Protein AF-A0A3N5JKC8-F1 (afdb_monomer_lite)

Foldseek 3Di:
DDDDDDPPDPVVNVVVLVVVCVVVVHDSVVSVVVVVCVVVVVCVVPPPPPPDCPCVVVPPPDD

pLDDT: mean 80.14, std 12.13, range [48.72, 91.31]

Sequence (63 aa):
MSAITVRNLPPELARLIRQKAKREKVSLNRVVIGLLEEATGLGKNAKAEACHHDLDHLAGVWS

Structure (mmCIF, N/CA/C/O backbone):
data_AF-A0A3N5JKC8-F1
#
_entry.id   AF-A0A3N5JKC8-F1
#
loop_
_atom_site.group_PDB
_atom_site.id
_atom_site.type_symbol
_atom_site.label_atom_id
_atom_site.label_alt_id
_atom_site.label_comp_id
_atom_site.label_asym_id
_atom_site.label_entity_id
_atom_site.label_seq_id
_atom_site.pdbx_PDB_ins_code
_atom_site.Cartn_x
_atom_site.Cartn_y
_atom_site.Cartn_z
_atom_site.occupancy
_atom_site.B_iso_or_equiv
_atom_site.auth_seq_id
_atom_site.auth_comp_id
_atom_site.auth_asym_id
_atom_site.auth_atom_id
_atom_site.pdbx_PDB_model_num
ATOM 1 N N . MET A 1 1 ? -4.085 18.352 -0.531 1.00 55.00 1 MET A N 1
ATOM 2 C CA . MET A 1 1 ? -4.896 17.115 -0.601 1.00 55.00 1 MET A CA 1
ATOM 3 C C . MET A 1 1 ? -5.832 17.081 0.592 1.00 55.00 1 MET A C 1
ATOM 5 O O . MET A 1 1 ? -5.373 17.332 1.700 1.00 55.00 1 MET A O 1
ATOM 9 N N . SER A 1 2 ? -7.116 16.803 0.378 1.00 77.94 2 SER A N 1
ATOM 10 C CA . SER A 1 2 ? -8.064 16.542 1.465 1.00 77.94 2 SER A CA 1
ATOM 11 C C . 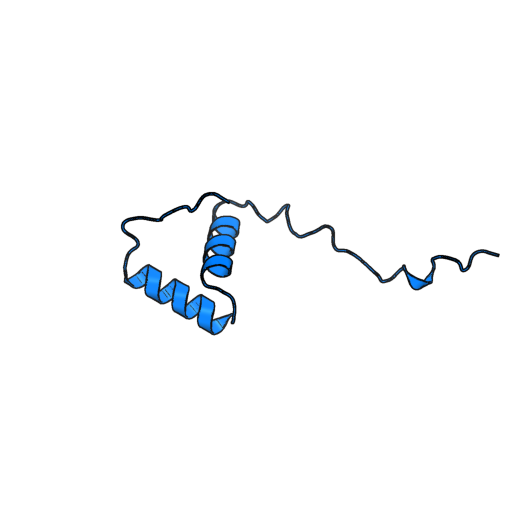SER A 1 2 ? -7.781 15.173 2.083 1.00 77.94 2 SER A C 1
ATOM 13 O O . SER A 1 2 ? -7.605 14.193 1.358 1.00 77.94 2 SER A O 1
ATOM 15 N N . ALA A 1 3 ? -7.741 15.090 3.411 1.00 81.31 3 ALA A N 1
ATOM 16 C CA . ALA A 1 3 ? -7.659 13.810 4.101 1.00 81.31 3 ALA A CA 1
ATOM 17 C C . ALA A 1 3 ? -9.010 13.085 4.002 1.00 81.31 3 ALA A C 1
ATOM 19 O O . ALA A 1 3 ? -10.043 13.645 4.368 1.00 81.31 3 ALA A O 1
ATOM 20 N N . ILE A 1 4 ? -9.000 11.845 3.512 1.00 81.50 4 ILE A N 1
ATOM 21 C CA . ILE A 1 4 ? -10.176 10.970 3.506 1.00 81.50 4 ILE A CA 1
ATOM 22 C C .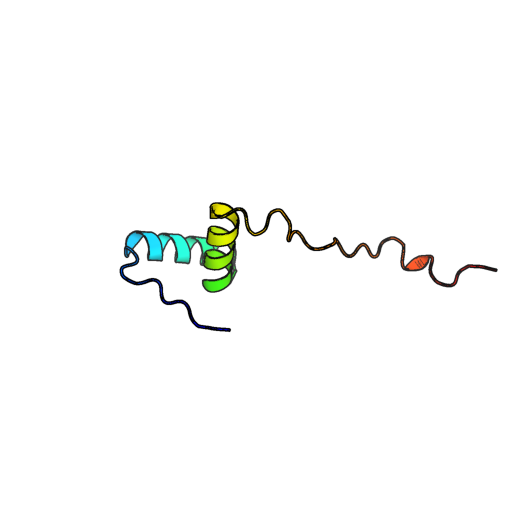 ILE A 1 4 ? -10.022 9.985 4.663 1.00 81.50 4 ILE A C 1
ATOM 24 O O . ILE A 1 4 ? -9.097 9.174 4.680 1.00 81.50 4 ILE A O 1
ATOM 28 N N . THR A 1 5 ? -10.930 10.053 5.636 1.00 85.75 5 THR A N 1
ATOM 29 C CA . THR A 1 5 ? -10.948 9.136 6.781 1.00 85.75 5 THR A CA 1
ATOM 30 C C . THR A 1 5 ? -11.943 8.014 6.522 1.00 85.75 5 THR A C 1
ATOM 32 O O . THR A 1 5 ? -13.153 8.234 6.552 1.00 85.75 5 THR A O 1
ATOM 35 N N . VAL A 1 6 ? -11.442 6.797 6.320 1.00 83.69 6 VAL A N 1
ATOM 36 C CA . VAL A 1 6 ? -12.280 5.594 6.249 1.00 83.69 6 VAL A CA 1
ATOM 37 C C . VAL A 1 6 ? -12.675 5.196 7.670 1.00 83.69 6 VAL A C 1
ATOM 39 O O . VAL A 1 6 ? -11.843 4.745 8.458 1.00 83.69 6 VAL A O 1
ATOM 42 N N . ARG A 1 7 ? -13.943 5.414 8.024 1.00 86.69 7 ARG A N 1
ATOM 43 C CA . ARG A 1 7 ? -14.493 5.061 9.340 1.00 86.69 7 ARG A CA 1
ATOM 44 C C . ARG A 1 7 ? -14.908 3.591 9.366 1.00 86.69 7 ARG A C 1
ATOM 46 O O . ARG A 1 7 ? -15.219 3.019 8.327 1.00 86.69 7 ARG A O 1
ATOM 53 N N . ASN A 1 8 ? -14.907 2.994 10.558 1.00 87.69 8 ASN A N 1
ATOM 54 C CA . ASN A 1 8 ? -15.347 1.612 10.786 1.00 87.69 8 ASN A CA 1
ATOM 55 C C . ASN A 1 8 ? -14.599 0.559 9.946 1.00 87.69 8 ASN A C 1
ATOM 57 O O . ASN A 1 8 ? -15.170 -0.468 9.591 1.00 87.69 8 ASN A O 1
ATOM 61 N N . LEU A 1 9 ? -13.313 0.786 9.650 1.00 84.94 9 LEU A N 1
ATOM 62 C CA . LEU A 1 9 ? -12.493 -0.213 8.970 1.00 84.94 9 LEU A CA 1
ATOM 63 C C . LEU A 1 9 ? -12.360 -1.464 9.861 1.00 84.94 9 LEU A C 1
ATOM 65 O O . LEU A 1 9 ? -11.851 -1.341 10.981 1.00 84.94 9 LEU A O 1
ATOM 69 N N . PRO A 1 10 ? -12.767 -2.658 9.390 1.00 90.25 10 PRO A N 1
ATOM 70 C CA . PRO A 1 10 ? -12.625 -3.880 10.168 1.00 90.25 10 PRO A CA 1
ATOM 71 C C . PRO A 1 10 ? -11.161 -4.105 10.578 1.00 90.25 10 PRO A C 1
ATOM 73 O O . PRO A 1 10 ? -10.257 -3.938 9.749 1.00 90.25 10 PRO A O 1
ATOM 76 N N . PRO A 1 11 ? -10.886 -4.508 11.832 1.00 87.19 11 PRO A N 1
ATOM 77 C CA . PRO A 1 11 ? -9.518 -4.664 12.326 1.00 87.19 11 PRO A CA 1
ATOM 78 C C . PRO A 1 11 ? -8.739 -5.740 11.558 1.00 87.19 11 PRO A C 1
ATOM 80 O O . PRO A 1 11 ? -7.527 -5.622 11.377 1.00 87.19 11 PRO A O 1
ATOM 83 N N . GLU A 1 12 ? -9.430 -6.762 11.055 1.00 89.62 12 GLU A N 1
ATOM 84 C CA . GLU A 1 12 ? -8.848 -7.796 10.196 1.00 89.62 12 GLU A CA 1
ATOM 85 C C . GLU A 1 12 ? -8.377 -7.225 8.857 1.00 89.62 12 GLU A C 1
ATOM 87 O O . GLU A 1 12 ? -7.241 -7.463 8.445 1.00 89.62 12 GLU A O 1
ATOM 92 N N . LEU A 1 13 ? -9.196 -6.381 8.225 1.00 86.31 13 LEU A N 1
ATOM 93 C CA . LEU A 1 13 ? -8.839 -5.719 6.974 1.00 86.31 13 LEU A CA 1
ATOM 94 C C . LEU A 1 13 ? -7.650 -4.768 7.173 1.00 86.31 13 LEU A C 1
ATOM 96 O O . LEU A 1 13 ? -6.713 -4.766 6.377 1.00 86.31 13 LEU A O 1
ATOM 100 N N . ALA A 1 14 ? -7.617 -4.028 8.286 1.00 87.00 14 ALA A N 1
ATOM 101 C CA . ALA A 1 14 ? -6.477 -3.182 8.635 1.00 87.00 14 ALA A CA 1
ATOM 102 C C . ALA A 1 14 ? -5.170 -3.985 8.802 1.00 87.00 14 ALA A C 1
ATOM 104 O O . ALA A 1 14 ? -4.101 -3.519 8.396 1.00 87.00 14 ALA A O 1
ATOM 105 N N . ARG A 1 15 ? -5.238 -5.196 9.376 1.00 90.62 15 ARG A N 1
ATOM 106 C CA . ARG A 1 15 ? -4.082 -6.103 9.488 1.00 90.62 15 ARG A CA 1
ATOM 107 C C . ARG A 1 15 ? -3.614 -6.590 8.120 1.00 90.62 15 ARG A C 1
ATOM 109 O O . ARG A 1 15 ? -2.417 -6.512 7.849 1.00 90.62 15 ARG A O 1
ATOM 116 N N . LEU A 1 16 ? -4.533 -7.019 7.255 1.00 89.88 16 LEU A N 1
ATOM 117 C CA . LEU A 1 16 ? -4.206 -7.483 5.902 1.00 89.88 16 LEU A CA 1
ATOM 118 C C . LEU A 1 16 ? -3.536 -6.383 5.067 1.00 89.88 16 LEU A C 1
ATOM 120 O O . LEU A 1 16 ? -2.500 -6.627 4.449 1.00 89.88 16 LEU A O 1
ATOM 124 N N . ILE A 1 17 ? -4.054 -5.151 5.113 1.00 88.25 17 ILE A N 1
ATOM 125 C CA . ILE A 1 17 ? -3.465 -4.010 4.392 1.00 88.25 17 ILE A CA 1
ATOM 126 C C . ILE A 1 17 ? -2.054 -3.706 4.921 1.00 88.25 17 ILE A C 1
ATOM 128 O O . ILE A 1 17 ? -1.127 -3.508 4.136 1.00 88.25 17 ILE A O 1
ATOM 132 N N . ARG A 1 18 ? -1.846 -3.723 6.246 1.00 87.44 18 ARG A N 1
ATOM 133 C CA . ARG A 1 18 ? -0.510 -3.528 6.845 1.00 87.44 18 ARG A CA 1
ATOM 134 C C . ARG A 1 18 ? 0.465 -4.637 6.454 1.00 87.44 18 ARG A C 1
ATOM 136 O O . ARG A 1 18 ? 1.635 -4.357 6.200 1.00 87.44 18 ARG A O 1
ATOM 143 N N . GLN A 1 19 ? 0.001 -5.882 6.398 1.00 91.31 19 GLN A N 1
ATOM 144 C CA . GLN A 1 19 ? 0.820 -7.012 5.970 1.00 91.31 19 GLN A CA 1
ATOM 145 C C . GLN A 1 19 ? 1.212 -6.885 4.493 1.00 91.31 19 GLN A C 1
ATOM 147 O O . GLN A 1 19 ? 2.382 -7.088 4.165 1.00 91.31 19 GLN A O 1
ATOM 152 N N . LYS A 1 20 ? 0.275 -6.476 3.626 1.00 87.44 20 LYS A N 1
ATOM 153 C CA . LYS A 1 20 ? 0.539 -6.181 2.211 1.00 87.44 20 LYS A CA 1
ATOM 154 C C . LYS A 1 20 ? 1.575 -5.061 2.065 1.00 87.44 20 LYS A C 1
ATOM 156 O O . LYS A 1 20 ? 2.580 -5.257 1.391 1.00 87.44 20 LYS A O 1
ATOM 161 N N . ALA A 1 21 ? 1.426 -3.965 2.811 1.00 90.25 21 ALA A N 1
ATOM 162 C CA . ALA A 1 21 ? 2.398 -2.867 2.836 1.00 90.25 21 ALA A CA 1
ATOM 163 C C . ALA A 1 21 ? 3.803 -3.315 3.270 1.00 90.25 21 ALA A C 1
ATOM 165 O O . ALA A 1 21 ? 4.795 -2.954 2.639 1.00 90.25 21 ALA A O 1
ATOM 166 N N . LYS A 1 22 ? 3.899 -4.162 4.304 1.00 89.31 22 LYS A N 1
ATOM 167 C CA . LYS A 1 22 ? 5.183 -4.719 4.757 1.00 89.31 22 LYS A CA 1
ATOM 168 C C . LYS A 1 22 ? 5.814 -5.640 3.708 1.00 89.31 22 LYS A C 1
ATOM 170 O O . LYS A 1 22 ? 7.028 -5.601 3.527 1.00 89.31 22 LYS A O 1
ATOM 175 N N . ARG A 1 23 ? 5.004 -6.460 3.030 1.00 89.50 23 ARG A N 1
ATOM 176 C CA . ARG A 1 23 ? 5.460 -7.388 1.984 1.00 89.50 23 ARG A CA 1
ATOM 177 C C . ARG A 1 23 ? 5.983 -6.644 0.757 1.00 89.50 23 ARG A C 1
ATOM 179 O O . ARG A 1 23 ? 7.027 -7.008 0.231 1.00 89.50 23 ARG A O 1
ATOM 186 N N . GLU A 1 24 ? 5.277 -5.603 0.337 1.00 84.75 24 GLU A N 1
ATOM 187 C CA . GLU A 1 24 ? 5.597 -4.817 -0.859 1.00 84.75 24 GLU A CA 1
ATOM 188 C C . GLU A 1 24 ? 6.586 -3.668 -0.582 1.00 84.75 24 GLU A C 1
ATOM 190 O O . GLU A 1 24 ? 7.016 -2.994 -1.511 1.00 84.75 24 GLU A O 1
ATOM 195 N N . LYS A 1 25 ? 6.987 -3.458 0.685 1.00 87.50 25 LYS A N 1
ATOM 196 C CA . LYS A 1 25 ? 7.892 -2.379 1.138 1.00 87.50 25 LYS A CA 1
ATOM 197 C C . LYS A 1 25 ? 7.441 -0.975 0.709 1.00 87.50 25 LYS A C 1
ATOM 199 O O . LYS A 1 25 ? 8.260 -0.090 0.475 1.00 87.50 25 LYS A O 1
ATOM 204 N N . VAL A 1 26 ? 6.133 -0.757 0.642 1.00 87.94 26 VAL A N 1
ATOM 205 C CA . VAL A 1 26 ? 5.521 0.527 0.280 1.00 87.94 26 VAL A CA 1
ATOM 206 C C . VAL A 1 26 ? 4.748 1.111 1.459 1.00 87.94 26 VAL A C 1
ATOM 208 O O . VAL A 1 26 ? 4.387 0.411 2.406 1.00 87.94 26 VAL A O 1
ATOM 211 N N . SER A 1 27 ? 4.494 2.420 1.421 1.00 86.88 27 SER A N 1
ATOM 212 C CA . SER A 1 27 ? 3.718 3.081 2.470 1.00 86.88 27 SER A CA 1
ATOM 213 C C . SER A 1 27 ? 2.276 2.566 2.497 1.00 86.88 27 SER A C 1
ATOM 215 O O . SER A 1 27 ? 1.701 2.205 1.470 1.00 86.88 27 SER A O 1
ATOM 217 N N . LEU A 1 28 ? 1.662 2.581 3.682 1.00 85.44 28 LEU A N 1
ATOM 218 C CA . LEU A 1 28 ? 0.272 2.149 3.854 1.00 85.44 28 LEU A CA 1
ATOM 219 C C . LEU A 1 28 ? -0.679 2.917 2.924 1.00 85.44 28 LEU A C 1
ATOM 221 O O . LEU A 1 28 ? -1.568 2.325 2.324 1.00 85.44 28 LEU A O 1
ATOM 225 N N . ASN A 1 29 ? -0.445 4.222 2.762 1.00 86.88 29 ASN A N 1
ATOM 226 C CA . ASN A 1 29 ? -1.233 5.065 1.871 1.00 86.88 29 ASN A CA 1
ATOM 227 C C . ASN A 1 29 ? -1.104 4.625 0.403 1.00 86.88 29 ASN A C 1
ATOM 229 O O . ASN A 1 29 ? -2.106 4.531 -0.291 1.00 86.88 29 ASN A O 1
ATOM 233 N N . ARG A 1 30 ? 0.109 4.281 -0.055 1.00 84.62 30 ARG A N 1
ATOM 234 C CA . ARG A 1 30 ? 0.354 3.789 -1.422 1.00 84.62 30 ARG A CA 1
ATOM 235 C C . ARG A 1 30 ? -0.427 2.504 -1.706 1.00 84.62 30 ARG A C 1
ATOM 237 O O . ARG A 1 30 ? -1.015 2.388 -2.771 1.00 84.62 30 ARG A O 1
ATOM 244 N N . VAL A 1 31 ? -0.472 1.576 -0.746 1.00 87.62 31 VAL A N 1
ATOM 245 C CA . VAL A 1 31 ? -1.248 0.330 -0.878 1.00 87.62 31 VAL A CA 1
ATOM 246 C C . VAL A 1 31 ? -2.743 0.607 -0.907 1.00 87.62 31 VAL A C 1
ATOM 248 O O . VAL A 1 31 ? -3.446 0.031 -1.727 1.00 87.62 31 VAL A O 1
ATOM 251 N N . VAL A 1 32 ? -3.239 1.476 -0.023 1.00 88.00 32 VAL A N 1
ATOM 252 C CA . VAL A 1 32 ? -4.667 1.824 0.021 1.00 88.00 32 VAL A CA 1
ATOM 253 C C . VAL A 1 32 ? -5.093 2.503 -1.276 1.00 88.00 32 VAL A C 1
ATOM 255 O O . VAL A 1 32 ? -6.109 2.120 -1.842 1.00 88.00 32 VAL A O 1
ATOM 258 N N . ILE A 1 33 ? -4.300 3.451 -1.776 1.00 85.19 33 ILE A N 1
ATOM 259 C CA . ILE A 1 33 ? -4.545 4.101 -3.065 1.00 85.19 33 ILE A CA 1
ATOM 260 C C . ILE A 1 33 ? -4.529 3.060 -4.186 1.00 85.19 33 ILE A C 1
ATOM 262 O O . ILE A 1 33 ? -5.513 2.968 -4.901 1.00 85.19 33 ILE A O 1
ATOM 266 N N . GLY A 1 34 ? -3.503 2.207 -4.275 1.00 84.00 34 GLY A N 1
ATOM 267 C CA . GLY A 1 34 ? -3.429 1.170 -5.311 1.00 84.00 34 GLY A CA 1
ATOM 268 C C . GLY A 1 34 ? -4.608 0.189 -5.281 1.00 84.00 34 GLY A C 1
ATOM 269 O O . GLY A 1 34 ? -5.150 -0.155 -6.323 1.00 84.00 34 GLY A O 1
ATOM 270 N N . LEU A 1 35 ? -5.074 -0.209 -4.093 1.00 85.50 35 LEU A N 1
ATOM 271 C CA . LEU A 1 35 ? -6.271 -1.047 -3.945 1.00 85.50 35 LEU A CA 1
ATOM 272 C C . LEU A 1 35 ? -7.547 -0.326 -4.401 1.00 85.50 35 LEU A C 1
ATOM 274 O O . LEU A 1 35 ? -8.424 -0.950 -4.995 1.00 85.50 35 LEU A O 1
ATOM 278 N N . LEU A 1 36 ? -7.668 0.975 -4.123 1.00 85.19 36 LEU A N 1
ATOM 279 C CA . LEU A 1 36 ? -8.796 1.786 -4.588 1.00 85.19 36 LEU A CA 1
ATOM 280 C C . LEU A 1 36 ? -8.742 1.996 -6.104 1.00 85.19 36 LEU A C 1
ATOM 282 O O . LEU A 1 36 ? -9.772 1.910 -6.765 1.00 85.19 36 LEU A O 1
ATOM 286 N N . GLU A 1 37 ? -7.556 2.221 -6.659 1.00 84.56 37 GLU A N 1
ATOM 287 C CA . GLU A 1 37 ? -7.297 2.345 -8.094 1.00 84.56 37 GLU A CA 1
ATOM 288 C C . GLU A 1 37 ? -7.647 1.047 -8.842 1.00 84.56 37 GLU A C 1
ATOM 290 O O . GLU A 1 37 ? -8.365 1.066 -9.844 1.00 84.56 37 GLU A O 1
ATOM 295 N N . GLU A 1 38 ? -7.234 -0.105 -8.305 1.00 83.00 38 GLU A N 1
ATOM 296 C CA . GLU A 1 38 ? -7.595 -1.431 -8.821 1.00 83.00 38 GLU A CA 1
ATOM 297 C C . GLU A 1 38 ? -9.110 -1.680 -8.763 1.00 83.00 38 GLU A C 1
ATOM 299 O O . GLU A 1 38 ? -9.694 -2.131 -9.750 1.00 83.00 38 GLU A O 1
ATOM 304 N N . ALA A 1 39 ? -9.754 -1.369 -7.631 1.00 81.75 39 ALA A N 1
ATOM 305 C CA . ALA A 1 39 ? -11.179 -1.628 -7.414 1.00 81.75 39 ALA A CA 1
ATOM 306 C C . ALA A 1 39 ? -12.101 -0.708 -8.231 1.00 81.75 39 ALA A C 1
ATOM 308 O O . ALA A 1 39 ? -13.167 -1.131 -8.671 1.00 81.75 39 ALA A O 1
ATOM 309 N N . THR A 1 40 ? -11.707 0.550 -8.432 1.00 79.94 40 THR A N 1
ATOM 310 C CA . THR A 1 40 ? -12.486 1.540 -9.198 1.00 79.94 40 THR A CA 1
ATOM 311 C C . THR A 1 40 ? -12.128 1.554 -10.684 1.00 79.94 40 THR A C 1
ATOM 313 O O . THR A 1 40 ? -12.847 2.146 -11.486 1.00 79.94 40 THR A O 1
ATOM 316 N N . GLY A 1 41 ? -11.010 0.931 -11.068 1.00 71.88 41 GLY A N 1
ATOM 317 C CA . GLY A 1 41 ? -10.446 1.023 -12.412 1.00 71.88 41 GLY A CA 1
ATOM 318 C C . GLY A 1 41 ? -9.772 2.368 -12.720 1.00 71.88 41 GLY A C 1
ATOM 319 O O . GLY A 1 41 ? -9.190 2.503 -13.803 1.00 71.88 41 GLY A O 1
ATOM 320 N N . LEU A 1 42 ? -9.799 3.341 -11.794 1.00 66.31 42 LEU A N 1
ATOM 321 C CA . LEU A 1 42 ? -8.991 4.560 -11.880 1.00 66.31 42 LEU A CA 1
ATOM 322 C C . LEU A 1 42 ? -7.522 4.164 -11.747 1.00 66.31 42 LEU A C 1
ATOM 324 O O . LEU A 1 42 ? -7.055 3.917 -10.656 1.00 66.31 42 LEU A O 1
ATOM 328 N N . GLY A 1 43 ? -6.785 4.069 -12.846 1.00 58.12 43 GLY A N 1
ATOM 329 C CA . GLY A 1 43 ? -5.376 3.655 -12.808 1.00 58.12 43 GLY A CA 1
ATOM 330 C C . GLY A 1 43 ? -4.967 2.821 -14.012 1.00 58.12 43 GLY A C 1
ATOM 331 O O . GLY A 1 43 ? -3.814 2.866 -14.431 1.00 58.12 43 GLY A O 1
ATOM 332 N N . LYS A 1 44 ? -5.927 2.158 -14.675 1.00 53.34 44 LYS A N 1
ATOM 333 C CA . LYS A 1 44 ? -5.671 1.525 -15.982 1.00 53.34 44 LYS A CA 1
ATOM 334 C C . LYS A 1 44 ? -5.278 2.546 -17.057 1.00 53.34 44 LYS A C 1
ATOM 336 O O . LYS A 1 44 ? -4.461 2.224 -17.910 1.00 53.34 44 LYS A O 1
ATOM 341 N N . ASN A 1 45 ? -5.779 3.777 -16.948 1.00 49.06 45 ASN A N 1
ATOM 342 C CA . ASN A 1 45 ? -5.452 4.892 -17.846 1.00 49.06 45 ASN A CA 1
ATOM 343 C C . ASN A 1 45 ? -4.334 5.807 -17.314 1.00 49.06 45 ASN A C 1
ATOM 345 O O . ASN A 1 45 ? -3.951 6.745 -17.998 1.00 49.06 45 ASN A O 1
ATOM 349 N N . ALA A 1 46 ? -3.831 5.555 -16.100 1.00 48.72 46 ALA A N 1
ATOM 350 C CA . ALA A 1 46 ? -2.745 6.316 -15.476 1.00 48.72 46 ALA A CA 1
ATOM 351 C C . ALA A 1 46 ? -1.490 5.456 -15.264 1.00 48.72 46 ALA A C 1
ATOM 353 O O . ALA A 1 46 ? -0.608 5.819 -14.484 1.00 48.72 46 ALA A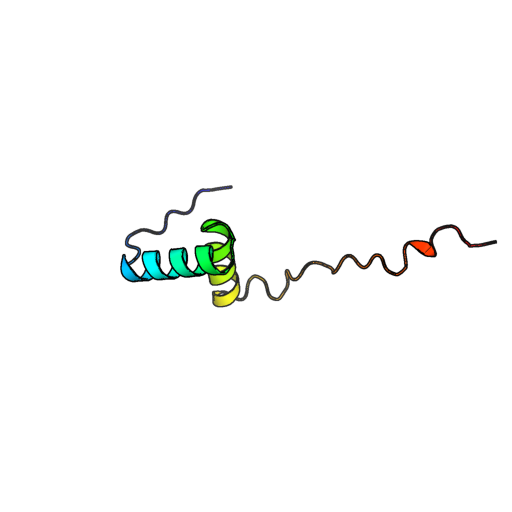 O 1
ATOM 354 N N . LYS A 1 47 ? -1.372 4.324 -15.981 1.00 51.56 47 LYS A N 1
ATOM 355 C CA . LYS A 1 47 ? -0.044 3.857 -16.378 1.00 51.56 47 LYS A CA 1
ATOM 356 C C . LYS A 1 47 ? 0.542 5.015 -17.162 1.00 51.56 47 LYS A C 1
ATOM 358 O O . LYS A 1 47 ? 0.107 5.262 -18.281 1.00 51.56 47 LYS A O 1
ATOM 36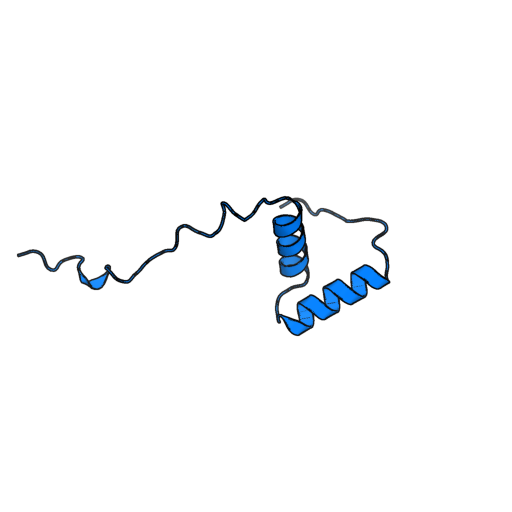3 N N . ALA A 1 48 ? 1.388 5.763 -16.464 1.00 50.75 48 ALA A N 1
ATOM 364 C CA . ALA A 1 48 ? 2.162 6.883 -16.945 1.00 50.75 48 ALA A CA 1
ATOM 365 C C . ALA A 1 48 ? 2.453 6.714 -18.432 1.00 50.75 48 ALA A C 1
ATOM 367 O O . ALA A 1 48 ? 2.825 5.611 -18.841 1.00 50.75 48 ALA A O 1
ATOM 368 N N . GLU A 1 49 ? 2.302 7.789 -19.208 1.00 55.19 49 GLU A N 1
ATOM 369 C CA . GLU A 1 49 ? 3.066 7.941 -20.444 1.00 55.19 49 GLU A CA 1
ATOM 370 C C . GLU A 1 49 ? 4.463 7.411 -20.135 1.00 55.19 49 GLU A C 1
ATOM 372 O O . GLU A 1 49 ? 5.166 7.948 -19.275 1.00 55.19 49 GLU A O 1
ATOM 377 N N . ALA A 1 50 ? 4.776 6.231 -20.668 1.00 61.34 50 ALA A N 1
ATOM 378 C CA . ALA A 1 50 ? 6.026 5.585 -20.358 1.00 61.34 50 ALA A CA 1
ATOM 379 C C . ALA A 1 50 ? 7.081 6.519 -20.939 1.00 61.34 50 ALA A C 1
ATOM 381 O O . ALA A 1 50 ? 7.157 6.697 -22.152 1.00 61.34 50 ALA A O 1
ATOM 382 N N . CYS A 1 51 ? 7.798 7.219 -20.063 1.00 65.69 51 CYS A N 1
ATOM 383 C CA . CYS A 1 51 ? 8.860 8.113 -20.482 1.00 65.69 51 CYS A CA 1
ATOM 384 C C . CYS A 1 51 ? 9.985 7.213 -20.997 1.00 65.69 51 CYS A C 1
ATOM 386 O O . CYS A 1 51 ? 10.730 6.612 -20.219 1.00 65.69 51 CYS A O 1
ATOM 388 N N . HIS A 1 52 ? 9.996 7.000 -22.309 1.00 75.38 52 HIS A N 1
ATOM 389 C CA . HIS A 1 52 ? 10.981 6.186 -22.995 1.00 75.38 52 HIS A CA 1
ATOM 390 C C . HIS A 1 52 ? 12.186 7.074 -23.320 1.00 75.38 52 HIS A C 1
ATOM 392 O O . HIS A 1 52 ? 12.051 8.063 -24.029 1.00 75.38 52 HIS A O 1
ATOM 398 N N . HIS A 1 53 ? 13.346 6.720 -22.764 1.00 81.25 53 HIS A N 1
ATOM 399 C CA . HIS A 1 53 ? 14.625 7.424 -22.950 1.00 81.25 53 HIS A CA 1
ATOM 400 C C . HIS A 1 53 ? 15.535 6.737 -23.983 1.00 81.25 53 HIS A C 1
ATOM 402 O O . HIS A 1 53 ? 16.712 7.059 -24.128 1.00 81.25 53 HIS A O 1
ATOM 408 N N . ASP A 1 54 ? 15.020 5.721 -24.670 1.00 85.31 54 ASP A N 1
ATOM 409 C CA . ASP A 1 54 ? 15.766 4.882 -25.604 1.00 85.31 54 ASP A CA 1
ATOM 410 C C . ASP A 1 54 ? 16.195 5.633 -26.866 1.00 85.31 54 ASP A C 1
ATOM 412 O O . ASP A 1 54 ? 17.188 5.248 -27.473 1.00 85.31 54 ASP A O 1
ATOM 416 N N . LEU A 1 55 ? 15.525 6.729 -27.220 1.00 87.31 55 LEU A N 1
ATOM 417 C CA . LEU A 1 55 ? 15.859 7.562 -28.379 1.00 87.31 55 LEU A CA 1
ATOM 418 C C . LEU A 1 55 ? 16.543 8.887 -28.017 1.00 87.31 55 LEU A C 1
ATOM 420 O O . LEU A 1 55 ? 16.919 9.637 -28.915 1.00 87.31 55 LEU A O 1
ATOM 424 N N . ASP A 1 56 ? 16.781 9.162 -26.732 1.00 88.00 56 ASP A N 1
ATOM 425 C CA . ASP A 1 56 ? 17.391 10.422 -26.279 1.00 88.00 56 ASP A CA 1
ATOM 426 C C . ASP A 1 56 ? 18.796 10.625 -26.866 1.00 88.00 56 ASP A C 1
ATOM 428 O O . ASP A 1 56 ? 19.208 11.743 -27.164 1.00 88.00 56 ASP A O 1
ATOM 432 N N . HIS A 1 57 ? 19.517 9.528 -27.106 1.00 85.56 57 HIS A N 1
ATOM 433 C CA . HIS A 1 57 ? 20.848 9.53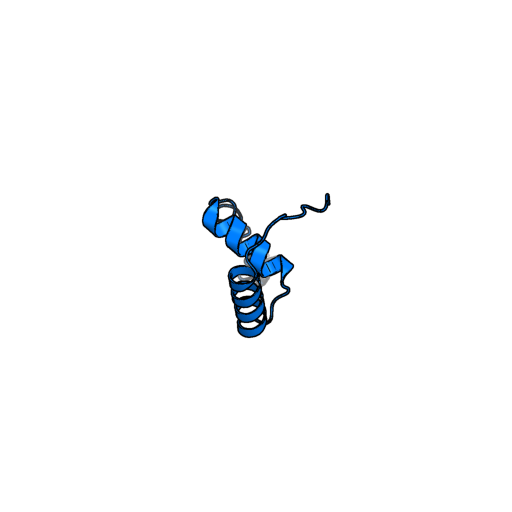5 -27.714 1.00 85.56 57 HIS A CA 1
ATOM 434 C C . HIS A 1 57 ? 20.860 9.979 -29.190 1.00 85.56 57 HIS A C 1
ATOM 436 O O . HIS A 1 57 ? 21.931 10.244 -29.733 1.00 85.56 57 HIS A O 1
ATOM 442 N N . LEU A 1 58 ? 19.695 10.052 -29.845 1.00 89.25 58 LEU A N 1
ATOM 443 C CA . LEU A 1 58 ? 19.551 10.534 -31.221 1.00 89.25 58 LEU A CA 1
ATOM 444 C C . LEU A 1 58 ? 19.312 12.049 -31.298 1.00 89.25 58 LEU A C 1
ATOM 446 O O . LEU A 1 58 ? 19.337 12.625 -32.388 1.00 89.25 58 LEU A O 1
ATOM 450 N N . ALA A 1 59 ? 19.088 12.717 -30.165 1.00 87.50 59 ALA A N 1
ATOM 451 C CA . ALA A 1 59 ? 18.949 14.162 -30.136 1.00 87.50 59 ALA A CA 1
ATOM 452 C C . ALA A 1 59 ? 20.311 14.830 -30.406 1.00 87.50 59 ALA A C 1
ATOM 454 O O . ALA A 1 59 ? 21.254 14.684 -29.634 1.00 87.50 59 ALA A O 1
ATOM 455 N N . GLY A 1 60 ? 20.414 15.587 -31.503 1.00 84.69 60 GLY A N 1
ATOM 456 C CA . GLY A 1 60 ? 21.605 16.386 -31.830 1.00 84.69 60 GLY A CA 1
ATOM 457 C C . GLY A 1 60 ? 22.639 15.721 -32.747 1.00 84.69 60 GLY A C 1
ATOM 458 O O . GLY A 1 60 ? 23.664 16.335 -33.022 1.00 84.69 60 GLY A O 1
ATOM 459 N N . VAL A 1 61 ? 22.378 14.515 -33.266 1.00 85.94 61 VAL A N 1
ATOM 460 C CA . VAL A 1 61 ? 23.259 13.820 -34.237 1.00 85.94 61 VAL A CA 1
ATOM 461 C C . VAL A 1 61 ? 22.894 14.074 -35.706 1.00 85.94 61 VAL A C 1
ATOM 463 O O . VAL A 1 61 ? 23.281 13.312 -36.588 1.00 85.94 61 VAL A O 1
ATOM 466 N N . TRP A 1 62 ? 22.150 15.136 -36.006 1.00 82.19 62 TRP A N 1
ATOM 467 C CA . TRP A 1 62 ? 21.782 15.458 -37.387 1.00 82.19 62 TRP A CA 1
ATOM 468 C C . TRP A 1 62 ? 22.801 16.433 -37.985 1.00 82.19 62 TRP A C 1
ATOM 470 O O . TRP A 1 62 ? 22.890 17.580 -37.548 1.00 82.19 62 TRP A O 1
ATOM 480 N N . SER A 1 63 ? 23.581 15.939 -38.950 1.00 67.12 63 SER A N 1
ATOM 481 C CA . SER 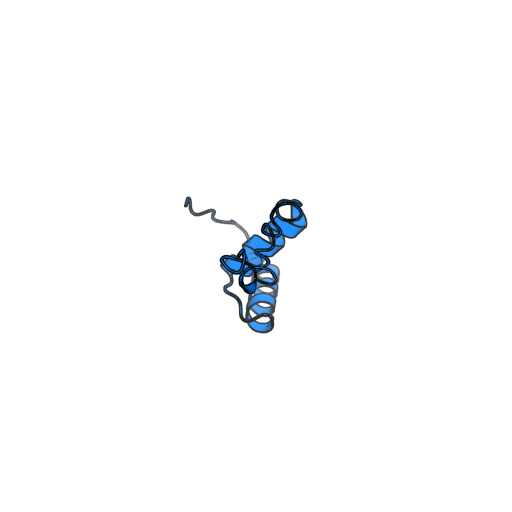A 1 63 ? 24.490 16.702 -39.819 1.00 67.12 63 SER A CA 1
ATOM 482 C C . SER A 1 63 ? 23.798 17.164 -41.092 1.00 67.12 63 SER A C 1
ATOM 484 O O . SER A 1 63 ? 23.089 16.308 -41.671 1.00 67.12 63 SER A O 1
#

Secondary structure (DSSP, 8-state):
-PPP--TT--HHHHHHHHHHHHHHT--HHHHHHHHHHHHH-TTTT-S------TTGGGTT---

Radius of gyration: 18.95 Å; chains: 1; bounding box: 40×25×52 Å